Protein AF-A0A351EUS6-F1 (afdb_monomer_lite)

Secondary structure (DSSP, 8-state):
-GGG--SSEEEHHHHHHHHHHHHHHTTT-HHHHHHHHHHHHT--SSSEEEHHHHHHHHHHHHHHHHHHHHTT-

pLDDT: mean 81.86, std 14.74, range [39.66, 93.69]

Sequence (73 aa):
MLESLDGALTSHSRVIDGLLDLRSASGDDVKLVAVIEESLKNIPGRSAVETEWWKNQLTTFRLMTDEAVGAQN

Radius of gyration: 12.73 Å; chains: 1; bounding box: 29×18×40 Å

Structure (mmCIF, N/CA/C/O backbone):
data_AF-A0A351EUS6-F1
#
_entry.id   AF-A0A351EUS6-F1
#
loop_
_atom_site.group_PDB
_atom_site.id
_atom_site.type_symbol
_atom_site.label_atom_id
_atom_site.label_alt_id
_atom_site.label_comp_id
_atom_site.label_asym_id
_atom_site.label_entity_id
_atom_site.label_seq_id
_atom_site.pdbx_PDB_ins_code
_atom_site.Cartn_x
_atom_site.Cartn_y
_atom_site.Cartn_z
_atom_site.occupancy
_atom_site.B_iso_or_equiv
_atom_site.auth_seq_id
_atom_site.auth_comp_id
_atom_site.auth_asym_id
_atom_site.auth_atom_id
_atom_site.pdbx_PDB_model_num
ATOM 1 N N . MET A 1 1 ? -9.017 0.308 -7.724 1.00 55.28 1 MET A N 1
ATOM 2 C CA . MET A 1 1 ? -8.338 -0.181 -6.495 1.00 55.28 1 MET A CA 1
ATOM 3 C C . MET A 1 1 ? -8.226 0.912 -5.428 1.00 55.28 1 MET A C 1
ATOM 5 O O . MET A 1 1 ? -8.555 0.636 -4.285 1.00 55.28 1 MET A O 1
ATOM 9 N N . LEU A 1 2 ? -7.846 2.151 -5.783 1.00 55.59 2 LEU A N 1
ATOM 10 C CA . LEU A 1 2 ? -7.834 3.301 -4.855 1.00 55.59 2 LEU A CA 1
ATOM 11 C C . LEU A 1 2 ? -9.238 3.776 -4.425 1.00 55.59 2 LEU A C 1
ATOM 13 O O . LEU A 1 2 ? -9.419 4.200 -3.288 1.00 55.59 2 LEU A O 1
ATOM 17 N N . GLU A 1 3 ? -10.229 3.651 -5.308 1.00 51.09 3 GLU A N 1
ATOM 18 C CA . GLU A 1 3 ? -11.614 4.117 -5.109 1.00 51.09 3 GLU A CA 1
ATOM 19 C C . GLU A 1 3 ? -12.466 3.211 -4.201 1.00 51.09 3 GLU A C 1
ATOM 21 O O . GLU A 1 3 ? -13.617 3.520 -3.950 1.00 51.09 3 GLU A O 1
ATOM 26 N N . SER A 1 4 ? -11.930 2.084 -3.715 1.00 51.44 4 SER A N 1
ATOM 27 C CA . SER A 1 4 ? -12.650 1.152 -2.819 1.00 51.44 4 SER A CA 1
ATOM 28 C C . SER A 1 4 ? -12.162 1.223 -1.368 1.00 51.44 4 SER A C 1
ATOM 30 O O . SER A 1 4 ? -12.458 0.347 -0.554 1.00 51.44 4 SER A O 1
ATOM 32 N N . LEU A 1 5 ? -11.353 2.236 -1.061 1.00 60.50 5 LEU A N 1
ATOM 33 C CA . LEU A 1 5 ? -10.769 2.506 0.247 1.00 60.50 5 LEU A CA 1
ATOM 34 C C . LEU A 1 5 ? -11.524 3.680 0.904 1.00 60.50 5 LEU A C 1
ATOM 36 O O . LEU A 1 5 ? -10.954 4.758 1.096 1.00 60.50 5 LEU A O 1
ATOM 40 N N . ASP A 1 6 ? -12.814 3.474 1.189 1.00 55.56 6 ASP A N 1
ATOM 41 C CA . ASP A 1 6 ? -13.720 4.449 1.834 1.00 55.56 6 ASP A CA 1
ATOM 42 C C . ASP A 1 6 ? -13.719 4.374 3.374 1.00 55.56 6 ASP A C 1
ATOM 44 O O . ASP A 1 6 ? -14.270 5.238 4.051 1.00 55.56 6 ASP A O 1
ATOM 48 N N . GLY A 1 7 ? -13.098 3.345 3.960 1.00 62.78 7 GLY A N 1
ATOM 49 C CA . GLY A 1 7 ? -12.948 3.217 5.413 1.00 62.78 7 GLY A CA 1
ATOM 50 C C . GLY A 1 7 ? -11.709 3.948 5.933 1.00 62.78 7 GLY A C 1
ATOM 51 O O . GLY A 1 7 ? -10.688 3.989 5.251 1.00 62.78 7 GLY A O 1
ATOM 52 N N . ALA A 1 8 ? -11.749 4.454 7.171 1.00 74.62 8 ALA A N 1
ATOM 53 C CA . ALA A 1 8 ? -10.573 5.035 7.839 1.00 74.62 8 ALA A CA 1
ATOM 54 C C . ALA A 1 8 ? -9.437 4.011 8.044 1.00 74.62 8 ALA A C 1
ATOM 56 O O . ALA A 1 8 ? -8.260 4.366 8.092 1.00 74.62 8 ALA A O 1
ATOM 57 N N . LEU A 1 9 ? -9.796 2.726 8.122 1.00 81.75 9 LEU A N 1
ATOM 58 C CA . LEU A 1 9 ? -8.884 1.622 8.374 1.00 81.75 9 LEU A CA 1
ATOM 59 C C . LEU A 1 9 ? -9.017 0.543 7.297 1.00 81.75 9 LEU A C 1
ATOM 61 O O . LEU A 1 9 ? -10.120 0.154 6.912 1.00 81.75 9 LEU A O 1
ATOM 65 N N . THR A 1 10 ? -7.878 0.019 6.868 1.00 86.06 10 THR A N 1
ATOM 66 C CA . THR A 1 10 ? -7.749 -1.153 6.004 1.00 86.06 10 THR A CA 1
ATOM 67 C C . THR A 1 10 ? -7.278 -2.338 6.843 1.00 86.06 10 THR A C 1
ATOM 69 O O . THR A 1 10 ? -6.436 -2.192 7.727 1.00 86.06 10 THR A O 1
ATOM 72 N N . SER A 1 11 ? -7.823 -3.532 6.597 1.00 87.81 11 SER A N 1
ATOM 73 C CA . SER A 1 11 ? -7.373 -4.745 7.293 1.00 87.81 11 SER A CA 1
ATOM 74 C C . SER A 1 11 ? -5.890 -5.003 7.026 1.00 87.81 11 SER A C 1
ATOM 76 O O . SER A 1 11 ? -5.453 -4.956 5.876 1.00 87.81 11 SER A O 1
ATOM 78 N N . HIS A 1 12 ? -5.138 -5.322 8.080 1.00 89.38 12 HIS A N 1
ATOM 79 C CA . HIS A 1 12 ? -3.711 -5.616 7.976 1.00 89.38 12 HIS A CA 1
ATOM 80 C C . HIS A 1 12 ? -3.432 -6.774 7.005 1.00 89.38 12 HIS A C 1
ATOM 82 O O . HIS A 1 12 ? -2.540 -6.672 6.169 1.00 89.38 12 HIS A O 1
ATOM 88 N N . SER A 1 13 ? -4.258 -7.823 7.031 1.00 90.31 13 SER A N 1
ATOM 89 C CA . SER A 1 13 ? -4.163 -8.960 6.106 1.00 90.31 13 SER A CA 1
ATOM 90 C C . SER A 1 13 ? -4.256 -8.512 4.647 1.00 90.31 13 SER A C 1
ATOM 92 O O . SER A 1 13 ? -3.423 -8.879 3.832 1.00 90.31 13 SER A O 1
ATOM 94 N N . ARG A 1 14 ? -5.204 -7.616 4.343 1.00 89.50 14 ARG A N 1
ATOM 95 C CA . ARG A 1 14 ? -5.418 -7.09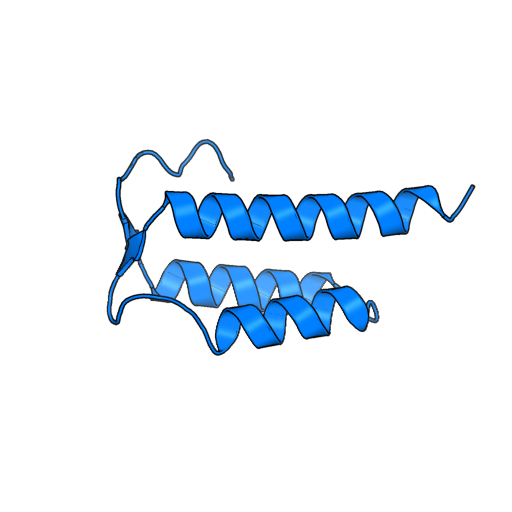6 2.986 1.00 89.50 14 ARG A CA 1
ATOM 96 C C . ARG A 1 14 ? -4.250 -6.244 2.488 1.00 89.50 14 ARG A C 1
ATOM 98 O O . ARG A 1 14 ? -3.980 -6.223 1.291 1.00 89.50 14 ARG A O 1
ATOM 105 N N . VAL A 1 15 ? -3.584 -5.528 3.393 1.00 91.31 15 VAL A N 1
ATOM 106 C CA . VAL A 1 15 ? -2.364 -4.769 3.083 1.00 91.31 15 VAL A CA 1
ATOM 107 C C . VAL A 1 15 ? -1.209 -5.718 2.772 1.00 91.31 15 VAL A C 1
ATOM 109 O O . VAL A 1 15 ? -0.523 -5.515 1.775 1.00 91.31 15 VAL A O 1
ATOM 112 N N . ILE A 1 16 ? -1.024 -6.768 3.578 1.00 92.62 16 ILE A N 1
ATOM 113 C CA . ILE A 1 16 ? 0.007 -7.787 3.335 1.00 92.62 16 ILE A CA 1
ATOM 114 C C . ILE A 1 16 ? -0.223 -8.464 1.985 1.00 92.62 16 ILE A C 1
ATOM 116 O O . ILE A 1 16 ? 0.696 -8.494 1.172 1.00 92.62 16 ILE A O 1
ATOM 120 N N . ASP A 1 17 ? -1.439 -8.949 1.723 1.00 93.50 17 ASP A N 1
ATOM 121 C CA . ASP A 1 17 ? -1.776 -9.604 0.455 1.00 93.50 17 ASP A CA 1
ATOM 122 C C . ASP A 1 17 ? -1.493 -8.672 -0.733 1.00 93.50 17 ASP A C 1
ATOM 124 O O . ASP A 1 17 ? -0.816 -9.060 -1.681 1.00 93.50 17 ASP A O 1
ATOM 128 N N . GLY A 1 18 ? -1.901 -7.399 -0.640 1.00 91.94 18 GLY A N 1
ATOM 129 C CA . GLY A 1 18 ? -1.621 -6.405 -1.677 1.00 91.94 18 GLY A CA 1
ATOM 130 C C . GLY A 1 18 ? -0.126 -6.140 -1.897 1.00 91.94 18 GLY A C 1
ATOM 131 O O . GLY A 1 18 ? 0.304 -5.984 -3.036 1.00 91.94 18 GLY A O 1
ATOM 132 N N . LEU A 1 19 ? 0.682 -6.103 -0.832 1.00 93.31 19 LEU A N 1
ATOM 133 C CA . LEU A 1 19 ? 2.138 -5.953 -0.934 1.00 93.31 19 LEU A CA 1
ATOM 134 C C . LEU A 1 19 ? 2.802 -7.193 -1.553 1.00 93.31 19 LEU A C 1
ATOM 136 O O . LEU A 1 19 ? 3.721 -7.053 -2.359 1.00 93.31 19 LEU A O 1
ATOM 140 N N . LEU A 1 20 ? 2.340 -8.397 -1.211 1.00 93.62 20 LEU A N 1
ATOM 141 C CA . LEU A 1 20 ? 2.845 -9.645 -1.789 1.00 93.62 20 LEU A CA 1
ATOM 142 C C . LEU A 1 20 ? 2.493 -9.768 -3.277 1.00 93.62 20 LEU A C 1
ATOM 144 O O . LEU A 1 20 ? 3.354 -10.152 -4.072 1.00 93.62 20 LEU A O 1
ATOM 148 N N . ASP A 1 21 ? 1.276 -9.380 -3.662 1.00 92.81 21 ASP A N 1
ATOM 149 C CA . ASP A 1 21 ? 0.853 -9.314 -5.064 1.00 92.81 21 ASP A CA 1
AT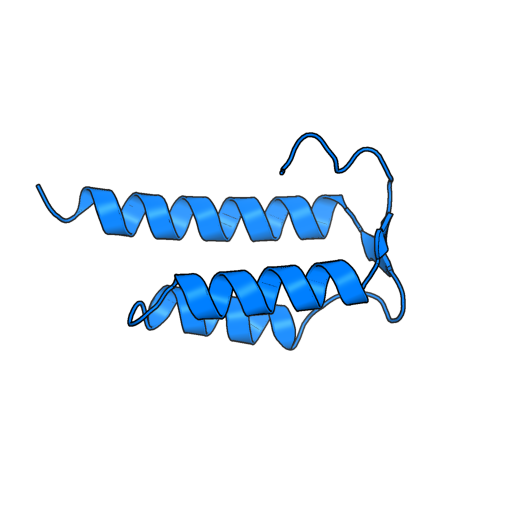OM 150 C C . ASP A 1 21 ? 1.713 -8.320 -5.853 1.00 92.81 21 ASP A C 1
ATOM 152 O O . ASP A 1 21 ? 2.226 -8.656 -6.923 1.00 92.81 21 ASP A O 1
ATOM 156 N N . LEU A 1 22 ? 1.941 -7.119 -5.304 1.00 90.50 22 LEU A N 1
ATOM 157 C CA . LEU A 1 22 ? 2.822 -6.119 -5.913 1.00 90.50 22 LEU A CA 1
ATOM 158 C C . LEU A 1 22 ? 4.240 -6.662 -6.082 1.00 90.50 22 LEU A C 1
ATOM 160 O O . LEU A 1 22 ? 4.795 -6.571 -7.170 1.00 90.50 22 LEU A O 1
ATOM 164 N N . ARG A 1 23 ? 4.807 -7.292 -5.048 1.00 91.31 23 ARG A N 1
ATOM 165 C CA . ARG A 1 23 ? 6.135 -7.917 -5.114 1.00 91.31 23 ARG A CA 1
ATOM 166 C C . ARG A 1 23 ? 6.216 -8.947 -6.235 1.00 91.31 23 ARG A C 1
ATOM 168 O O . ARG A 1 23 ? 7.219 -8.999 -6.939 1.00 91.31 23 ARG A O 1
ATOM 175 N N . SER A 1 24 ? 5.177 -9.766 -6.392 1.00 90.12 24 SER A N 1
ATOM 176 C CA . SER A 1 24 ? 5.116 -10.762 -7.460 1.00 90.12 24 SER A CA 1
ATOM 177 C C . SER A 1 24 ? 4.978 -10.128 -8.849 1.00 90.12 24 SER A C 1
ATOM 179 O O . SER A 1 24 ? 5.509 -10.676 -9.811 1.00 90.12 24 SER A O 1
ATOM 181 N N . ALA A 1 25 ? 4.277 -8.998 -8.967 1.00 89.00 25 ALA A N 1
ATOM 182 C CA . ALA A 1 25 ? 4.090 -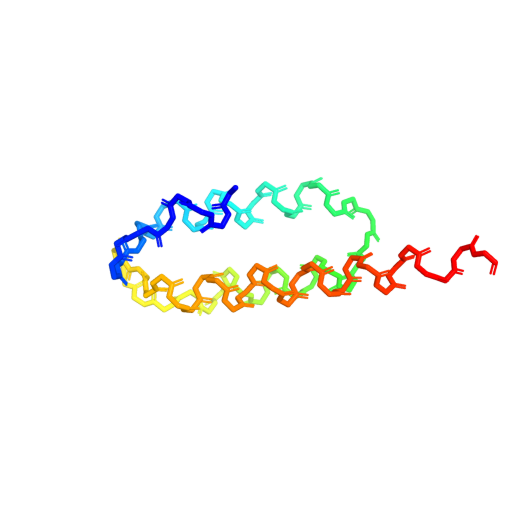8.275 -10.225 1.00 89.00 25 ALA A CA 1
ATOM 183 C C . ALA A 1 25 ? 5.325 -7.459 -10.648 1.00 89.00 25 ALA A C 1
ATOM 185 O O . 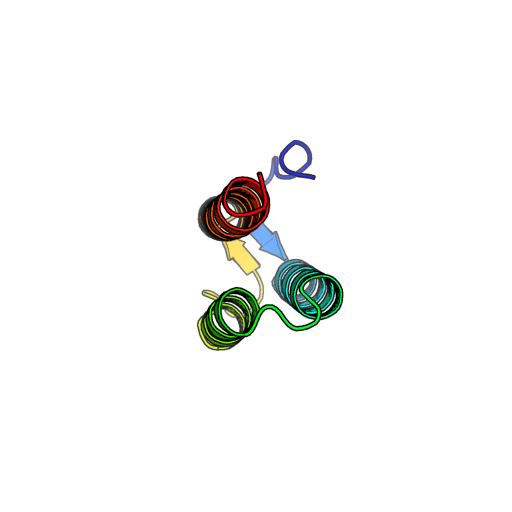ALA A 1 25 ? 5.542 -7.267 -11.842 1.00 89.00 25 ALA A O 1
ATOM 186 N N . SER A 1 26 ? 6.146 -7.012 -9.693 1.00 87.38 26 SER A N 1
ATOM 187 C CA . SER A 1 26 ? 7.363 -6.223 -9.940 1.00 87.38 26 SER A CA 1
ATOM 188 C C . SER A 1 26 ? 8.471 -6.980 -10.683 1.00 87.38 26 SER A C 1
ATOM 190 O O . SER A 1 26 ? 9.394 -6.348 -11.194 1.00 87.38 26 SER A O 1
ATOM 192 N N . GLY A 1 27 ? 8.408 -8.315 -10.755 1.00 85.00 27 GLY A N 1
ATOM 193 C CA . GLY A 1 27 ? 9.395 -9.132 -11.466 1.00 85.00 27 GLY A CA 1
ATOM 194 C C . GLY A 1 27 ? 10.829 -8.877 -10.987 1.00 85.00 27 GLY A C 1
ATOM 195 O O . GLY A 1 27 ? 11.122 -9.007 -9.798 1.00 85.00 27 GLY A O 1
ATOM 196 N N . ASP A 1 28 ? 11.710 -8.502 -11.919 1.00 85.62 28 ASP A N 1
ATOM 197 C CA . ASP A 1 28 ? 13.136 -8.240 -11.677 1.00 85.62 28 ASP A CA 1
ATOM 198 C C . ASP A 1 28 ? 13.458 -6.775 -11.311 1.00 85.62 28 ASP A C 1
ATOM 200 O O . ASP A 1 28 ? 14.633 -6.402 -11.247 1.00 85.62 28 ASP A O 1
ATOM 204 N N . ASP A 1 29 ? 12.459 -5.917 -11.058 1.00 87.75 29 ASP A N 1
ATOM 205 C CA . ASP A 1 29 ? 12.710 -4.548 -10.588 1.00 87.75 29 ASP A CA 1
ATOM 206 C C . ASP A 1 29 ? 13.192 -4.556 -9.128 1.00 87.75 29 ASP A C 1
ATOM 208 O O . ASP A 1 29 ? 12.431 -4.417 -8.168 1.00 87.75 29 ASP A O 1
ATOM 212 N N . VAL A 1 30 ? 14.506 -4.728 -8.964 1.00 88.88 30 VAL A N 1
ATOM 213 C CA . VAL A 1 30 ? 15.185 -4.837 -7.665 1.00 88.88 30 VAL A CA 1
ATOM 214 C C . VAL A 1 30 ? 14.904 -3.632 -6.767 1.00 88.88 30 VAL A C 1
ATOM 216 O O . VAL A 1 30 ? 14.808 -3.790 -5.549 1.00 88.88 30 VAL A O 1
ATOM 219 N N . LYS A 1 31 ? 14.762 -2.428 -7.340 1.00 88.62 31 LYS A N 1
ATOM 220 C CA . LYS A 1 31 ? 14.497 -1.214 -6.557 1.00 88.62 31 LYS A CA 1
ATOM 221 C C . LYS A 1 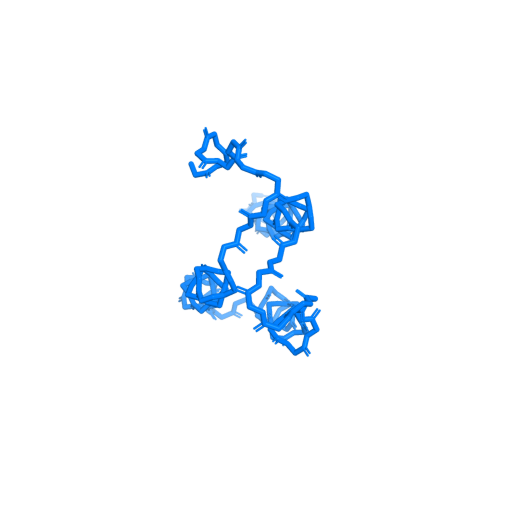31 ? 13.076 -1.232 -6.018 1.00 88.62 31 LYS A C 1
ATOM 223 O O . LYS A 1 31 ? 12.886 -1.017 -4.824 1.00 88.62 31 LYS A O 1
ATOM 228 N N . LEU A 1 32 ? 12.097 -1.528 -6.869 1.00 88.88 32 LEU A N 1
ATOM 229 C CA . LEU A 1 32 ? 10.700 -1.615 -6.458 1.00 88.88 32 LEU A CA 1
ATOM 230 C C . LEU A 1 32 ? 10.487 -2.744 -5.439 1.00 88.88 32 LEU A C 1
ATOM 232 O O . LEU A 1 32 ? 9.841 -2.535 -4.413 1.00 88.88 32 LEU A O 1
ATOM 236 N N . VAL A 1 33 ? 11.098 -3.912 -5.664 1.00 91.81 33 VAL A N 1
ATOM 237 C CA . VAL A 1 33 ? 11.060 -5.043 -4.723 1.00 91.81 33 VAL A CA 1
ATOM 238 C C . VAL A 1 33 ? 11.663 -4.661 -3.369 1.00 91.81 33 VAL A C 1
ATOM 240 O O . VAL A 1 33 ? 11.068 -4.973 -2.340 1.00 91.81 33 VAL A O 1
ATOM 243 N N . ALA A 1 34 ? 12.797 -3.954 -3.338 1.00 91.81 34 ALA A N 1
ATOM 244 C CA . ALA A 1 34 ? 13.417 -3.526 -2.084 1.00 91.81 34 ALA A CA 1
ATOM 245 C C . ALA A 1 34 ? 12.509 -2.594 -1.263 1.00 91.81 34 ALA A C 1
ATOM 247 O O . ALA A 1 34 ? 12.412 -2.762 -0.047 1.00 91.81 34 ALA A O 1
ATOM 248 N N . VAL A 1 35 ? 11.809 -1.660 -1.915 1.00 92.69 35 VAL A N 1
ATOM 249 C CA . VAL A 1 35 ? 10.863 -0.765 -1.228 1.00 92.69 35 VAL A CA 1
ATOM 250 C C . VAL A 1 35 ? 9.645 -1.543 -0.721 1.00 92.69 35 VAL A C 1
ATOM 252 O O . VAL A 1 35 ? 9.244 -1.355 0.422 1.00 92.69 35 VAL A O 1
ATOM 255 N N . ILE A 1 36 ? 9.097 -2.477 -1.506 1.00 93.38 36 ILE A N 1
ATOM 256 C CA . ILE A 1 36 ? 7.972 -3.323 -1.065 1.00 93.38 36 ILE A CA 1
ATOM 257 C C . ILE A 1 36 ? 8.357 -4.175 0.158 1.00 93.38 36 ILE A C 1
ATOM 259 O O . ILE A 1 36 ? 7.587 -4.278 1.114 1.00 93.38 36 ILE A O 1
ATOM 263 N N . GLU A 1 37 ? 9.560 -4.755 0.162 1.00 93.25 37 GLU A N 1
ATOM 264 C CA . GLU A 1 37 ? 10.099 -5.519 1.294 1.00 93.25 37 GLU A CA 1
ATOM 265 C C . GLU A 1 37 ? 10.295 -4.653 2.548 1.00 93.25 37 GLU A C 1
ATOM 267 O O . GLU A 1 37 ? 10.068 -5.118 3.668 1.00 93.25 37 GLU A O 1
ATOM 272 N N . GLU A 1 38 ? 10.709 -3.394 2.390 1.00 93.69 38 GLU A N 1
ATOM 273 C CA . GLU A 1 38 ? 10.797 -2.444 3.500 1.00 93.69 38 GLU A CA 1
ATOM 274 C C . GLU A 1 38 ? 9.408 -2.109 4.061 1.00 93.69 38 GLU A C 1
ATOM 276 O O . GLU A 1 38 ? 9.218 -2.142 5.282 1.00 93.69 38 GLU A O 1
ATOM 281 N N . SER A 1 39 ? 8.421 -1.871 3.194 1.00 92.75 39 SER A N 1
ATOM 282 C CA 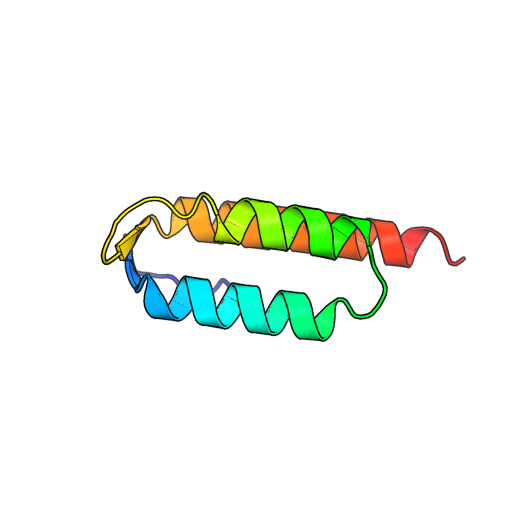. SER A 1 39 ? 7.037 -1.611 3.600 1.00 92.75 39 SER A CA 1
ATOM 283 C C . SER A 1 39 ? 6.418 -2.809 4.324 1.00 92.75 39 SER A C 1
ATOM 285 O O . SER A 1 39 ? 5.748 -2.610 5.334 1.00 92.75 39 SER A O 1
ATOM 287 N N . LEU A 1 40 ? 6.693 -4.046 3.884 1.00 91.69 40 LEU A N 1
ATOM 288 C CA . LEU A 1 40 ? 6.253 -5.283 4.552 1.00 91.69 40 LEU A CA 1
ATOM 289 C C . LEU A 1 40 ? 6.801 -5.417 5.982 1.00 91.69 40 LEU A C 1
ATOM 291 O O . LEU A 1 40 ? 6.118 -5.941 6.861 1.00 91.69 40 LEU A O 1
ATOM 295 N N . LYS A 1 41 ? 8.024 -4.938 6.237 1.00 92.56 41 LYS A N 1
ATOM 296 C CA . LYS A 1 41 ? 8.646 -4.975 7.574 1.00 92.56 41 LYS A CA 1
ATOM 297 C C . LYS A 1 41 ? 8.125 -3.884 8.506 1.00 92.56 41 LYS A C 1
ATOM 299 O O . LYS A 1 41 ? 8.210 -4.041 9.721 1.00 92.56 41 LYS A O 1
ATOM 304 N N . ASN A 1 42 ? 7.603 -2.796 7.943 1.00 91.81 42 ASN A N 1
ATOM 305 C CA . ASN A 1 42 ? 7.224 -1.586 8.671 1.00 91.81 42 ASN A CA 1
ATOM 306 C C . ASN A 1 42 ? 5.725 -1.269 8.562 1.00 91.81 42 ASN A C 1
ATOM 308 O O . ASN A 1 42 ? 5.335 -0.102 8.631 1.00 91.81 42 ASN A O 1
ATOM 312 N N . ILE A 1 43 ? 4.873 -2.287 8.397 1.00 91.19 43 ILE A N 1
ATOM 313 C CA . ILE A 1 43 ? 3.423 -2.078 8.352 1.00 91.19 43 ILE A CA 1
ATOM 314 C C . ILE A 1 43 ? 2.943 -1.574 9.725 1.00 91.19 43 ILE A C 1
ATOM 316 O O . ILE A 1 43 ? 3.166 -2.243 10.740 1.00 91.19 43 ILE A O 1
ATOM 320 N N . PRO A 1 44 ? 2.292 -0.400 9.795 1.00 87.00 44 PRO A N 1
ATOM 321 C CA . PRO A 1 44 ? 1.835 0.154 11.056 1.00 87.00 44 PRO A CA 1
ATOM 322 C C . PRO A 1 44 ? 0.549 -0.527 11.521 1.00 87.00 44 PRO A C 1
ATOM 324 O O . PRO A 1 44 ? -0.365 -0.785 10.744 1.00 87.00 44 PRO A O 1
ATOM 327 N N . GLY A 1 45 ? 0.440 -0.734 12.831 1.00 83.50 45 GLY A N 1
ATOM 328 C CA . GLY A 1 45 ? -0.737 -1.348 13.436 1.00 83.50 45 GLY A CA 1
ATOM 329 C C . GLY A 1 45 ? -0.738 -2.876 13.333 1.00 83.50 45 GLY A C 1
ATOM 330 O O . GLY A 1 45 ? -0.193 -3.487 12.423 1.00 83.50 45 GLY A O 1
ATOM 331 N N . ARG A 1 46 ? -1.331 -3.528 14.338 1.00 80.44 46 ARG A N 1
ATOM 332 C CA . ARG A 1 46 ? -1.269 -4.994 14.479 1.00 80.44 46 ARG A CA 1
ATOM 333 C C . ARG A 1 46 ? -2.370 -5.726 13.707 1.00 80.44 46 ARG A C 1
ATOM 335 O O . ARG A 1 46 ? -2.136 -6.819 13.198 1.00 80.44 46 ARG A O 1
ATOM 342 N N . SER A 1 47 ? -3.558 -5.128 13.633 1.00 81.00 47 SER A N 1
ATOM 343 C CA . SER A 1 47 ? -4.761 -5.749 13.047 1.00 81.00 47 SER A CA 1
ATOM 344 C C . SER A 1 47 ? -5.377 -4.919 11.921 1.00 81.00 47 SER A C 1
ATOM 346 O O . SER A 1 47 ? -6.052 -5.459 11.044 1.00 81.00 47 SER A O 1
ATOM 348 N N . ALA A 1 48 ? -5.142 -3.611 11.935 1.00 85.44 48 ALA A N 1
ATOM 349 C CA . ALA A 1 48 ? -5.626 -2.680 10.936 1.00 85.44 48 ALA A CA 1
ATOM 350 C C . ALA A 1 48 ? -4.602 -1.563 10.738 1.00 85.44 48 ALA A C 1
ATOM 352 O O . ALA A 1 48 ? -3.876 -1.207 11.666 1.00 85.44 48 ALA A O 1
ATOM 353 N N . VAL A 1 49 ? -4.587 -1.044 9.521 1.00 88.12 49 VAL A N 1
ATOM 354 C CA . VAL A 1 49 ? -3.663 -0.046 9.000 1.00 88.12 49 VAL A CA 1
ATOM 355 C C . VAL A 1 49 ? -4.486 1.172 8.617 1.00 88.12 49 VAL A C 1
ATOM 357 O O . VAL A 1 49 ? -5.585 1.022 8.080 1.00 88.12 49 VAL A O 1
ATOM 360 N N . GLU A 1 50 ? -3.982 2.377 8.861 1.00 89.69 50 GLU A N 1
ATOM 361 C CA . GLU A 1 50 ? -4.655 3.574 8.366 1.00 89.69 50 GLU A CA 1
ATOM 362 C C . GLU A 1 50 ? -4.718 3.555 6.843 1.00 89.69 50 GLU A C 1
ATOM 364 O O . GLU A 1 50 ? -3.721 3.356 6.145 1.00 89.69 50 GLU A O 1
ATOM 369 N N . THR A 1 51 ? -5.917 3.766 6.312 1.00 86.81 51 THR A N 1
ATOM 370 C CA . THR A 1 51 ? -6.140 3.749 4.867 1.00 86.81 51 THR A CA 1
ATOM 371 C C . THR A 1 51 ? -5.286 4.792 4.151 1.00 86.81 51 THR A C 1
ATOM 373 O O . THR A 1 51 ? -4.851 4.562 3.025 1.00 86.81 51 THR A O 1
ATOM 376 N N . GLU A 1 52 ? -5.009 5.922 4.799 1.00 87.88 52 GLU A N 1
ATOM 377 C CA . GLU A 1 52 ? -4.147 6.969 4.256 1.00 87.88 52 GLU A CA 1
ATOM 378 C C . GLU A 1 52 ? -2.693 6.505 4.108 1.00 87.88 52 GLU A C 1
ATOM 380 O O . GLU A 1 52 ? -2.092 6.701 3.052 1.00 87.88 52 GLU A O 1
ATOM 385 N N . TRP A 1 53 ? -2.157 5.784 5.102 1.00 90.56 53 TRP A N 1
ATOM 386 C CA . TRP A 1 53 ? -0.843 5.152 4.982 1.00 90.56 53 TRP A CA 1
ATOM 387 C C . TRP A 1 53 ? -0.807 4.209 3.780 1.00 90.56 53 TRP A C 1
ATOM 389 O O . TRP A 1 53 ? 0.109 4.282 2.962 1.00 90.56 53 TRP A O 1
ATOM 399 N N . TRP A 1 54 ? -1.839 3.375 3.622 1.00 90.75 54 TRP A N 1
ATOM 400 C CA . TRP A 1 54 ? -1.898 2.431 2.509 1.00 90.75 54 TRP A CA 1
ATOM 401 C C . TRP A 1 54 ? -1.981 3.133 1.148 1.00 90.75 54 TRP A C 1
ATOM 403 O O . TRP A 1 54 ? -1.259 2.773 0.218 1.00 90.75 54 TRP A O 1
ATOM 413 N N . LYS A 1 55 ? -2.791 4.192 1.035 1.00 89.31 55 LYS A N 1
ATOM 414 C CA . LYS A 1 55 ? -2.865 5.034 -0.171 1.00 89.31 55 LYS A CA 1
ATOM 415 C C . LYS A 1 55 ? -1.517 5.681 -0.500 1.00 89.31 55 LYS A C 1
ATOM 417 O O . LYS A 1 55 ? -1.143 5.712 -1.674 1.00 89.31 55 LYS A O 1
ATOM 422 N N . ASN A 1 56 ? -0.777 6.144 0.507 1.00 91.44 56 ASN A N 1
ATOM 423 C CA . ASN A 1 56 ? 0.553 6.722 0.313 1.00 91.44 56 ASN A CA 1
ATOM 424 C C . ASN A 1 56 ? 1.540 5.679 -0.226 1.00 91.44 56 ASN A C 1
ATOM 426 O O . ASN A 1 56 ? 2.225 5.961 -1.204 1.00 91.44 56 ASN A O 1
ATOM 430 N N . GLN A 1 57 ? 1.549 4.456 0.322 1.00 91.50 57 GLN A N 1
ATOM 431 C CA . GLN A 1 57 ? 2.385 3.363 -0.196 1.00 91.50 57 GLN A CA 1
ATOM 432 C C . GLN A 1 57 ? 2.060 3.043 -1.662 1.00 91.50 57 GLN A C 1
ATOM 434 O O . GLN A 1 57 ? 2.951 3.053 -2.508 1.00 91.50 57 GLN A O 1
ATOM 439 N N . LEU A 1 58 ? 0.777 2.846 -1.989 1.00 89.94 58 LEU A N 1
ATOM 440 C CA . LEU A 1 58 ? 0.334 2.584 -3.364 1.00 89.94 58 LEU A CA 1
ATOM 441 C C . LEU A 1 58 ? 0.720 3.706 -4.337 1.00 89.94 58 LEU A C 1
ATOM 443 O O . LEU A 1 58 ? 1.073 3.434 -5.483 1.00 89.94 58 LEU A O 1
ATOM 447 N N . THR A 1 59 ? 0.658 4.960 -3.886 1.00 90.19 59 THR A N 1
ATOM 448 C CA . THR A 1 59 ? 1.069 6.118 -4.689 1.00 90.19 59 THR A CA 1
ATOM 449 C C . THR A 1 59 ? 2.573 6.098 -4.947 1.00 90.19 59 THR A C 1
ATOM 451 O O . THR A 1 59 ? 2.981 6.242 -6.096 1.00 90.19 59 THR A O 1
ATOM 454 N N . THR A 1 60 ? 3.390 5.846 -3.920 1.00 89.56 60 THR A N 1
ATOM 455 C CA . THR A 1 60 ? 4.847 5.700 -4.061 1.00 89.56 60 THR A CA 1
ATOM 456 C C . THR A 1 60 ? 5.206 4.597 -5.049 1.00 89.56 60 THR A C 1
ATOM 458 O O . THR A 1 60 ? 5.976 4.840 -5.974 1.00 89.56 60 THR A O 1
ATOM 461 N N . PHE A 1 61 ? 4.610 3.408 -4.911 1.00 89.75 61 PHE A N 1
ATOM 462 C CA . PHE A 1 61 ? 4.878 2.297 -5.827 1.00 89.75 61 PHE A CA 1
ATOM 463 C C . PHE A 1 61 ? 4.521 2.660 -7.265 1.00 89.75 61 PHE A C 1
ATOM 465 O O . PHE A 1 61 ? 5.329 2.446 -8.161 1.00 89.75 61 PHE A O 1
ATOM 472 N N . ARG A 1 62 ? 3.356 3.285 -7.481 1.00 87.06 62 ARG A N 1
ATOM 473 C CA . ARG A 1 62 ? 2.929 3.727 -8.812 1.00 87.06 62 ARG A CA 1
ATOM 474 C C . ARG A 1 62 ? 3.915 4.713 -9.439 1.00 87.06 62 ARG A C 1
ATOM 476 O O . ARG A 1 62 ? 4.201 4.578 -10.622 1.00 87.06 62 ARG A O 1
ATOM 483 N N . LEU A 1 63 ? 4.421 5.679 -8.671 1.00 87.62 63 LEU A N 1
ATOM 484 C CA . LEU A 1 63 ? 5.408 6.647 -9.164 1.00 87.62 63 LEU A CA 1
ATOM 485 C C . LEU A 1 63 ? 6.715 5.956 -9.573 1.00 87.62 63 LEU A C 1
ATOM 487 O O . LEU A 1 63 ? 7.251 6.253 -10.633 1.00 87.62 63 LEU A O 1
ATOM 491 N N . MET A 1 64 ? 7.181 4.981 -8.789 1.00 85.19 64 MET A N 1
ATOM 492 C CA . MET A 1 64 ? 8.386 4.213 -9.121 1.00 85.19 64 MET A CA 1
ATOM 493 C C . MET A 1 64 ? 8.207 3.347 -10.374 1.00 85.19 64 MET A C 1
ATOM 495 O O . MET A 1 64 ? 9.133 3.227 -11.173 1.00 85.19 64 MET A O 1
ATOM 499 N N . THR A 1 65 ? 7.023 2.758 -10.570 1.00 80.00 65 THR A N 1
ATOM 500 C CA . THR A 1 65 ? 6.723 1.996 -11.792 1.00 80.00 65 THR A CA 1
ATOM 501 C C . THR A 1 65 ? 6.611 2.910 -13.019 1.00 80.00 65 THR A C 1
ATOM 503 O O . THR A 1 65 ? 7.028 2.519 -14.103 1.00 80.00 65 THR A O 1
ATOM 506 N N . ASP A 1 66 ? 6.083 4.129 -12.868 1.00 68.88 66 ASP A N 1
ATOM 507 C CA . ASP A 1 66 ? 5.971 5.111 -13.959 1.00 68.88 66 ASP A CA 1
ATOM 508 C C . ASP A 1 66 ? 7.355 5.616 -14.416 1.00 68.88 66 ASP A C 1
ATOM 510 O O . ASP A 1 66 ? 7.642 5.646 -15.615 1.00 68.88 66 ASP A O 1
ATOM 514 N N . GLU A 1 67 ? 8.269 5.884 -13.473 1.00 58.22 67 GLU A N 1
ATOM 515 C CA . GLU A 1 67 ? 9.670 6.212 -13.785 1.00 58.22 67 GLU A CA 1
ATOM 516 C C . GLU A 1 67 ? 10.403 5.064 -14.504 1.00 58.22 67 GLU A C 1
ATOM 518 O O . GLU A 1 67 ? 11.231 5.314 -15.384 1.00 58.22 67 GLU A O 1
ATOM 523 N N . ALA A 1 68 ? 10.079 3.805 -14.187 1.00 55.56 68 ALA A N 1
ATOM 524 C CA . ALA A 1 68 ? 10.653 2.642 -14.865 1.00 55.56 68 ALA A CA 1
ATOM 525 C C . ALA A 1 68 ? 10.195 2.517 -16.334 1.00 55.56 68 ALA A C 1
ATOM 527 O O . ALA A 1 68 ? 10.970 2.076 -17.184 1.00 55.56 68 ALA A O 1
ATOM 528 N N . VAL A 1 69 ? 8.968 2.946 -16.656 1.00 53.28 69 VAL A N 1
ATOM 529 C CA . VAL A 1 69 ? 8.418 2.926 -18.027 1.00 53.28 69 VAL A CA 1
ATOM 530 C C . VAL A 1 69 ? 8.932 4.108 -18.864 1.00 53.28 69 VAL A C 1
ATOM 532 O O . VAL A 1 69 ? 9.167 3.960 -20.064 1.00 53.28 69 VAL A O 1
ATOM 535 N N . GLY A 1 70 ? 9.174 5.269 -18.247 1.00 49.69 70 GLY A N 1
ATOM 536 C CA . GLY A 1 70 ? 9.686 6.462 -18.933 1.00 49.69 70 GLY A CA 1
ATOM 537 C C . GLY A 1 70 ? 11.120 6.340 -19.469 1.00 49.69 70 GLY A C 1
ATOM 538 O O . GLY A 1 70 ? 11.477 7.044 -20.410 1.00 49.69 70 GLY A O 1
ATOM 539 N N . ALA A 1 71 ? 11.933 5.430 -18.925 1.00 48.88 71 ALA A N 1
ATOM 540 C CA . ALA A 1 71 ? 13.334 5.244 -19.319 1.00 48.88 71 ALA A CA 1
ATOM 541 C C . ALA A 1 71 ? 13.547 4.311 -20.534 1.00 48.88 71 ALA A C 1
ATOM 543 O O . ALA A 1 71 ? 14.692 4.049 -20.903 1.00 48.88 71 ALA A O 1
ATOM 544 N N . GLN A 1 72 ? 12.473 3.789 -21.144 1.00 48.09 72 GLN A N 1
ATOM 545 C CA . GLN A 1 72 ? 12.542 2.859 -22.283 1.00 48.09 72 GLN A CA 1
ATOM 546 C C . GLN A 1 72 ? 12.201 3.477 -23.655 1.00 48.09 72 GLN A C 1
ATOM 548 O O . GLN A 1 72 ? 12.015 2.721 -24.608 1.00 48.09 72 GLN A O 1
ATOM 553 N N . ASN A 1 73 ? 12.135 4.809 -23.787 1.00 39.66 73 ASN A N 1
ATOM 554 C CA . ASN A 1 73 ? 11.933 5.486 -25.082 1.00 39.66 73 ASN A CA 1
ATOM 555 C C . ASN A 1 73 ? 13.160 6.278 -25.536 1.00 39.66 73 ASN A C 1
ATOM 557 O O . ASN A 1 73 ? 13.697 7.051 -24.713 1.00 39.66 73 ASN A O 1
#

Foldseek 3Di:
DLVVLPDQKDFPVVLLVVLVVLLVVCPPVPVLNVLSVVCNVVQPDDTIGGSVVSVVSVVVSVVVVVVVVVVPD